Protein AF-A0A7S0QD39-F1 (afdb_monomer_lite)

Sequence (125 aa):
EFNPESIAKLRQWSTENGALMDKVEFKYYADEDLTSLLLTKDVEPGEMIISMPAALQFPSRVSAASPVPSLIENSSIGRVSALCLYLIAERALGKKSFWAPWIETLPSTFYHALSYSDEEMEHFQ

Secondary structure (DSSP, 8-state):
---HHHHHHHHHHHHHTT-B-TTEEEEEEGGGTEEEEEESS---TT----B--GGGSPPSS--TTSS-HHHHS-TTS-HHHHHHHHHHHHHHHGGGSTTHHHHTTS-S---SGGGS-HHHHHTT-

InterPro domains:
  IPR046341 SET domain superfamily [SSF82199] (5-125)
  IPR050600 SETD3/SETD6 methyltransferase [PTHR13271] (7-122)

Radius of gyration: 18.02 Å; chains: 1; bounding box: 49×36×44 Å

Foldseek 3Di:
DDDPVLQVLLVVLQVVVPKDAPQWDWDADPVVRDIDIDGPDDDDPPDDRIDGDPVLDLDLQDDCPQPPNVVRVPPVDDSVRVSVVSLVSLVVCAPVRSCNSVNVRDDPDDPDPVRDDPVRVVVVD

Structure (mmCIF, N/CA/C/O backbone):
data_AF-A0A7S0QD39-F1
#
_entry.id   AF-A0A7S0QD39-F1
#
loop_
_atom_site.group_PDB
_atom_site.id
_atom_site.type_symbol
_atom_site.label_atom_id
_atom_site.label_alt_id
_atom_site.label_comp_id
_atom_site.label_asym_id
_atom_site.label_entity_id
_atom_site.label_seq_id
_atom_site.pdbx_PDB_ins_code
_atom_site.Cartn_x
_atom_site.Cartn_y
_atom_site.Cartn_z
_atom_site.occupancy
_atom_site.B_iso_or_equiv
_atom_site.auth_seq_id
_atom_site.auth_comp_id
_atom_site.auth_asym_id
_atom_site.auth_atom_id
_atom_site.pdbx_PDB_model_num
ATOM 1 N N . GLU A 1 1 ? 4.143 12.424 -2.797 1.00 56.66 1 GLU A N 1
ATOM 2 C CA . GLU A 1 1 ? 3.295 13.390 -2.067 1.00 56.66 1 GLU A CA 1
ATOM 3 C C . GLU A 1 1 ? 2.104 12.673 -1.456 1.00 56.66 1 GLU A C 1
ATOM 5 O O . GLU A 1 1 ? 1.457 11.882 -2.139 1.00 56.66 1 GLU A O 1
ATOM 10 N N . PHE A 1 2 ? 1.847 12.909 -0.171 1.00 63.62 2 PHE A N 1
ATOM 11 C CA . PHE A 1 2 ? 0.690 12.360 0.530 1.00 63.62 2 PHE A CA 1
ATOM 12 C C . PHE A 1 2 ? -0.616 12.854 -0.100 1.00 63.62 2 PHE A C 1
ATOM 14 O O . PHE A 1 2 ? -0.862 14.057 -0.177 1.00 63.62 2 PHE A O 1
ATOM 21 N N . ASN A 1 3 ? -1.466 11.917 -0.522 1.00 76.69 3 ASN A N 1
ATOM 22 C CA . ASN A 1 3 ? -2.801 12.218 -1.021 1.00 76.69 3 ASN A CA 1
ATOM 23 C C . ASN A 1 3 ? -3.857 11.674 -0.038 1.00 76.69 3 ASN A C 1
ATOM 25 O O . ASN A 1 3 ? -4.092 10.460 -0.016 1.00 76.69 3 ASN A O 1
ATOM 29 N N . PRO A 1 4 ? -4.529 12.545 0.744 1.00 78.38 4 PRO A N 1
ATOM 30 C CA . PRO A 1 4 ? -5.602 12.143 1.656 1.00 78.38 4 PRO A CA 1
ATOM 31 C C . PRO A 1 4 ? -6.713 11.340 0.963 1.00 78.38 4 PRO A C 1
ATOM 33 O O . PRO A 1 4 ? -7.296 10.433 1.556 1.00 78.38 4 PRO A O 1
ATOM 36 N N . GLU A 1 5 ? -6.987 11.639 -0.309 1.00 85.88 5 GLU A N 1
ATOM 37 C CA . GLU A 1 5 ? -7.995 10.944 -1.107 1.00 85.88 5 GLU A CA 1
ATOM 38 C C . GLU A 1 5 ? -7.584 9.492 -1.396 1.00 85.88 5 GLU A C 1
ATOM 40 O O . GLU A 1 5 ? -8.415 8.587 -1.318 1.00 85.88 5 GLU A O 1
ATOM 45 N N . SER A 1 6 ? -6.300 9.245 -1.679 1.00 87.25 6 SER A N 1
ATOM 46 C CA . SER A 1 6 ? -5.775 7.891 -1.907 1.00 87.25 6 SER A CA 1
ATOM 47 C C . SER A 1 6 ? -5.866 7.034 -0.645 1.00 87.25 6 SER A C 1
ATOM 49 O O . SER A 1 6 ? -6.211 5.858 -0.715 1.00 87.25 6 SER A O 1
ATOM 51 N N . ILE A 1 7 ? -5.634 7.627 0.526 1.00 88.81 7 ILE A N 1
ATOM 52 C CA . ILE A 1 7 ? -5.754 6.936 1.816 1.00 88.81 7 ILE A CA 1
ATOM 53 C C . ILE A 1 7 ? -7.211 6.600 2.147 1.00 88.81 7 ILE A C 1
ATOM 55 O O . ILE A 1 7 ? -7.503 5.498 2.616 1.00 88.81 7 ILE A O 1
ATOM 59 N N . ALA A 1 8 ? -8.144 7.511 1.863 1.00 90.31 8 ALA A N 1
ATOM 60 C CA . ALA A 1 8 ? -9.571 7.234 2.006 1.00 90.31 8 ALA A CA 1
ATOM 61 C C . ALA A 1 8 ? -10.012 6.075 1.092 1.00 90.31 8 ALA A C 1
ATOM 63 O O . ALA A 1 8 ? -10.703 5.161 1.548 1.00 90.31 8 ALA A O 1
ATOM 64 N N . LYS A 1 9 ? -9.545 6.062 -0.165 1.00 92.69 9 LYS A N 1
ATOM 65 C CA . LYS A 1 9 ? -9.781 4.962 -1.115 1.00 92.69 9 LYS A CA 1
ATOM 66 C C . LYS A 1 9 ? -9.182 3.644 -0.637 1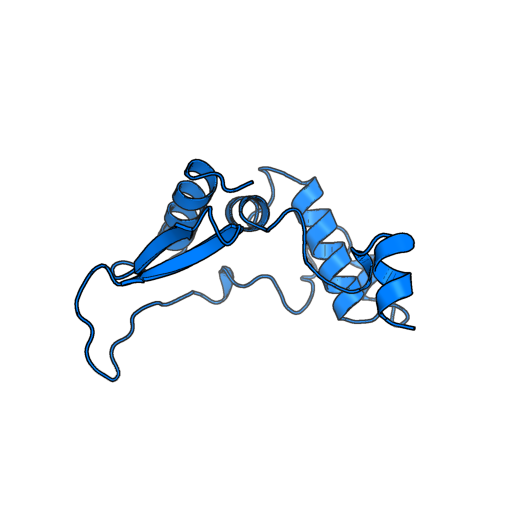.00 92.69 9 LYS A C 1
ATOM 68 O O . LYS A 1 9 ? -9.853 2.620 -0.723 1.00 92.69 9 LYS A O 1
ATOM 73 N N . LEU A 1 10 ? -7.957 3.659 -0.105 1.00 92.81 10 LEU A N 1
ATOM 74 C CA . LEU A 1 10 ? -7.312 2.475 0.467 1.00 92.81 10 LEU A CA 1
ATOM 75 C C . LEU A 1 10 ? -8.147 1.891 1.609 1.00 92.81 10 LEU A C 1
ATOM 77 O O . LEU A 1 10 ? -8.374 0.680 1.643 1.00 92.81 10 LEU A O 1
ATOM 81 N N . ARG A 1 11 ? -8.624 2.740 2.527 1.00 91.69 11 ARG A N 1
ATOM 82 C CA . ARG A 1 11 ? -9.471 2.315 3.648 1.00 91.69 11 ARG A CA 1
ATOM 83 C C . ARG A 1 11 ? -10.763 1.681 3.146 1.00 91.69 11 ARG A C 1
ATOM 85 O O . ARG A 1 11 ? -11.080 0.567 3.549 1.00 91.69 11 ARG A O 1
ATOM 92 N N . GLN A 1 12 ? -11.461 2.360 2.238 1.00 93.56 12 GLN A N 1
ATOM 93 C CA . GLN A 1 12 ? -12.698 1.857 1.646 1.00 93.56 12 GLN A CA 1
ATOM 94 C C . GLN A 1 12 ? -12.484 0.499 0.964 1.00 93.56 12 GLN A C 1
ATOM 96 O O . GLN A 1 12 ? -13.150 -0.469 1.321 1.00 93.56 12 GLN A O 1
ATOM 101 N N . TRP A 1 13 ? -11.514 0.406 0.051 1.00 95.50 13 TRP A N 1
ATOM 102 C CA . TRP A 1 13 ? -11.186 -0.830 -0.663 1.00 95.50 13 TRP A CA 1
ATOM 103 C C . TRP A 1 13 ? -10.836 -1.970 0.294 1.00 95.50 13 TRP A C 1
ATOM 105 O O . TRP A 1 13 ? -11.305 -3.094 0.121 1.00 95.50 13 TRP A O 1
ATOM 115 N N . SER A 1 14 ? -10.049 -1.692 1.335 1.00 94.50 14 SER A N 1
ATOM 116 C CA . SER A 1 14 ? -9.663 -2.714 2.308 1.00 94.50 14 SER A CA 1
ATOM 117 C C . SER A 1 14 ? -10.881 -3.243 3.069 1.00 94.50 14 SER A C 1
ATOM 119 O O . SER A 1 14 ? -11.051 -4.457 3.191 1.00 94.50 14 SER A O 1
ATOM 121 N N . THR A 1 15 ? -11.754 -2.353 3.550 1.00 94.00 15 THR A N 1
ATOM 122 C CA . THR A 1 15 ? -12.970 -2.726 4.287 1.00 94.00 15 THR A CA 1
ATOM 123 C C . THR A 1 15 ? 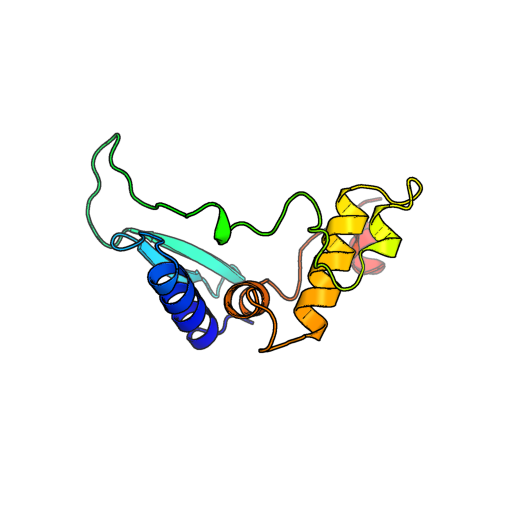-13.967 -3.482 3.406 1.00 94.00 15 THR A C 1
ATOM 125 O O . THR A 1 15 ? -14.504 -4.499 3.841 1.00 94.00 15 THR A O 1
ATOM 128 N N . GLU A 1 16 ? -14.164 -3.064 2.152 1.00 95.56 16 GLU A N 1
ATOM 129 C CA . GLU A 1 16 ? -15.019 -3.766 1.175 1.00 95.56 16 GLU A CA 1
ATOM 130 C C . GLU A 1 16 ? -14.554 -5.205 0.910 1.00 95.56 16 GLU A C 1
ATOM 132 O O . GLU A 1 16 ? -15.364 -6.087 0.631 1.00 95.56 16 GLU A O 1
ATOM 137 N N . ASN A 1 17 ? -13.254 -5.463 1.053 1.00 95.19 17 ASN A N 1
ATOM 138 C CA . ASN A 1 17 ? -12.649 -6.781 0.883 1.00 95.19 17 ASN A CA 1
ATOM 139 C C . ASN A 1 17 ? -12.462 -7.548 2.207 1.00 95.19 17 ASN A C 1
ATOM 141 O O . ASN A 1 17 ? -11.784 -8.577 2.226 1.00 95.19 17 ASN A O 1
ATOM 145 N N . GLY A 1 18 ? -13.067 -7.084 3.307 1.00 95.19 18 GLY A N 1
ATOM 146 C CA . GLY A 1 18 ? -13.133 -7.805 4.583 1.00 95.19 18 GLY A CA 1
ATOM 147 C C . GLY A 1 18 ? -12.025 -7.480 5.588 1.00 95.19 18 GLY A C 1
ATOM 148 O O . GLY A 1 18 ? -11.853 -8.227 6.552 1.00 95.19 18 GLY A O 1
ATOM 149 N N . ALA A 1 19 ? -11.260 -6.405 5.385 1.00 95.31 19 ALA A N 1
ATOM 150 C CA . ALA A 1 19 ? -10.330 -5.920 6.401 1.00 95.31 19 ALA A CA 1
ATOM 151 C C . ALA A 1 19 ? -11.062 -5.254 7.575 1.00 95.31 19 ALA A C 1
ATOM 153 O O . ALA A 1 19 ? -12.034 -4.522 7.384 1.00 95.31 19 ALA A O 1
ATOM 154 N N . LEU A 1 20 ? -10.537 -5.451 8.785 1.00 93.38 20 LEU A N 1
ATOM 155 C CA . LEU A 1 20 ? -10.992 -4.779 10.003 1.00 93.38 20 LEU A CA 1
ATOM 156 C C . LEU A 1 20 ? -9.923 -3.783 10.446 1.00 93.38 20 LEU A C 1
ATOM 158 O O . LEU A 1 20 ? -8.774 -4.172 10.649 1.00 93.38 20 LEU A O 1
ATOM 162 N N . MET A 1 21 ? -10.290 -2.507 10.581 1.00 91.12 21 MET A N 1
ATOM 163 C CA . MET A 1 21 ? -9.363 -1.427 10.960 1.00 91.12 21 MET A CA 1
ATOM 164 C C . MET A 1 21 ? -10.078 -0.254 11.658 1.00 91.12 21 MET A C 1
ATOM 166 O O . MET A 1 21 ? -9.736 0.915 11.488 1.00 91.12 21 MET A O 1
ATOM 170 N N . ASP A 1 22 ? -11.107 -0.553 12.450 1.00 88.31 22 ASP A N 1
ATOM 171 C CA . ASP A 1 22 ? -12.023 0.451 13.022 1.00 88.31 22 ASP A CA 1
ATOM 172 C C . ASP A 1 22 ? -11.406 1.269 14.163 1.00 88.31 22 ASP A C 1
ATOM 174 O O . ASP A 1 22 ? -11.935 2.312 14.553 1.00 88.31 22 ASP A O 1
ATOM 178 N N . LYS A 1 23 ? -10.294 0.780 14.716 1.00 91.50 23 LYS A N 1
ATOM 179 C CA . LYS A 1 23 ? -9.564 1.410 15.819 1.00 91.50 23 LYS A CA 1
ATOM 180 C C . LYS A 1 23 ? -8.369 2.232 15.367 1.00 91.50 23 LYS A C 1
ATOM 182 O O . LYS A 1 23 ? -7.663 2.761 16.219 1.00 91.50 23 LYS A O 1
ATOM 187 N N . VAL A 1 24 ? -8.126 2.315 14.060 1.00 92.56 24 VAL A N 1
ATOM 188 C CA . VAL A 1 24 ? -6.983 3.044 13.520 1.00 92.56 24 VAL A CA 1
ATOM 189 C C . VAL A 1 24 ? -7.391 4.103 12.510 1.00 92.56 24 VAL A C 1
ATOM 191 O O . VAL A 1 24 ? -8.424 4.013 11.834 1.00 92.56 24 VAL A O 1
ATOM 194 N N . GLU A 1 25 ? -6.551 5.118 12.404 1.00 90.94 25 GLU A N 1
ATOM 195 C CA . GLU A 1 25 ? -6.582 6.115 11.349 1.00 90.94 25 GLU A CA 1
ATOM 196 C C . GLU A 1 25 ? -5.182 6.342 10.790 1.00 90.94 25 GLU A C 1
ATOM 198 O O . GLU A 1 25 ? -4.179 6.146 11.472 1.00 90.94 25 GLU A O 1
ATOM 203 N N . PHE A 1 26 ? -5.122 6.758 9.531 1.00 89.44 26 PHE A N 1
ATOM 204 C CA . PHE A 1 26 ? -3.877 7.170 8.905 1.00 89.44 26 PHE A CA 1
ATOM 205 C C . PHE A 1 26 ? -3.647 8.652 9.183 1.00 89.44 26 PHE A C 1
ATOM 207 O O . PHE A 1 26 ? -4.536 9.472 8.946 1.00 89.44 26 PHE A O 1
ATOM 214 N N . LYS A 1 27 ? -2.440 8.999 9.620 1.00 88.19 27 LYS A N 1
ATOM 215 C CA . LYS A 1 27 ? -2.006 10.383 9.798 1.00 88.19 27 LYS A CA 1
ATOM 216 C C . LYS A 1 27 ? -0.702 10.617 9.066 1.00 88.19 27 LYS A C 1
ATOM 218 O O . LYS A 1 27 ? 0.219 9.809 9.152 1.00 88.19 27 LYS A O 1
ATOM 223 N N . TYR A 1 28 ? -0.638 11.750 8.385 1.00 86.56 28 TYR A N 1
ATOM 224 C CA . TYR A 1 28 ? 0.568 12.220 7.729 1.00 86.56 28 TYR A CA 1
ATOM 225 C C . TYR A 1 28 ? 1.296 13.235 8.602 1.00 86.56 28 TYR A C 1
ATOM 227 O O . TYR A 1 28 ? 0.683 14.165 9.134 1.00 86.56 28 TYR A O 1
ATOM 235 N N . TYR A 1 29 ? 2.600 13.041 8.734 1.00 85.88 29 TYR A N 1
ATOM 236 C CA . TYR A 1 29 ? 3.523 13.911 9.440 1.00 85.88 29 TYR A CA 1
ATOM 237 C C . TYR A 1 29 ? 4.372 14.628 8.396 1.00 85.88 29 TYR A C 1
ATOM 239 O O . TYR A 1 29 ? 5.313 14.055 7.858 1.00 85.88 29 TYR A O 1
ATOM 247 N N . ALA A 1 30 ? 4.003 15.873 8.084 1.00 82.31 30 ALA A N 1
ATOM 248 C CA . ALA A 1 30 ? 4.647 16.648 7.024 1.00 82.31 30 ALA A CA 1
ATOM 249 C C . ALA A 1 30 ? 6.133 16.920 7.302 1.00 82.31 30 ALA A C 1
ATOM 251 O O . ALA A 1 30 ? 6.929 16.896 6.371 1.00 82.31 30 ALA A O 1
ATOM 252 N N . ASP A 1 31 ? 6.495 17.120 8.572 1.00 83.56 31 ASP A N 1
ATOM 253 C CA . ASP A 1 31 ? 7.876 17.385 8.991 1.00 83.56 31 ASP A CA 1
ATOM 254 C C . ASP A 1 31 ? 8.811 16.185 8.749 1.00 83.56 31 ASP A C 1
ATOM 256 O O . ASP A 1 31 ? 10.020 16.358 8.623 1.00 83.56 31 ASP A O 1
ATOM 260 N N . GLU A 1 32 ? 8.249 14.975 8.664 1.00 79.88 32 GLU A N 1
ATOM 261 C CA . GLU A 1 32 ? 8.984 13.714 8.503 1.00 79.88 32 GLU A CA 1
ATOM 262 C C . GLU A 1 32 ? 8.694 13.020 7.156 1.00 79.88 32 GLU A C 1
ATOM 264 O O . GLU A 1 32 ? 9.213 11.934 6.914 1.00 79.88 32 GLU A O 1
ATOM 269 N N . ASP A 1 33 ? 7.848 13.615 6.301 1.00 78.56 33 ASP A N 1
ATOM 270 C CA . ASP A 1 33 ? 7.296 13.009 5.071 1.00 78.56 33 ASP A CA 1
ATOM 271 C C . ASP A 1 33 ? 6.840 11.549 5.276 1.00 78.56 33 ASP A C 1
ATOM 273 O O . ASP A 1 33 ? 7.128 10.641 4.493 1.00 78.56 33 ASP A O 1
ATOM 277 N N . LEU A 1 34 ? 6.137 11.301 6.386 1.00 80.62 34 LEU A N 1
ATOM 278 C CA . LEU A 1 34 ? 5.818 9.948 6.834 1.00 80.62 34 LEU A CA 1
ATOM 279 C C . LEU A 1 34 ? 4.328 9.776 7.126 1.00 80.62 34 LEU A C 1
ATOM 281 O O . LEU A 1 34 ? 3.678 10.614 7.750 1.00 80.62 34 LEU A O 1
ATOM 285 N N . THR A 1 35 ? 3.772 8.649 6.677 1.00 84.31 35 THR A N 1
ATOM 286 C CA . THR A 1 35 ? 2.394 8.245 6.987 1.00 84.31 35 THR A CA 1
ATOM 287 C C . THR A 1 35 ? 2.409 7.144 8.041 1.00 84.31 35 THR A C 1
ATOM 289 O O . THR A 1 35 ? 2.989 6.084 7.822 1.00 84.31 35 THR A O 1
ATOM 292 N N . SER A 1 36 ? 1.732 7.383 9.161 1.00 87.31 36 SER A N 1
ATOM 293 C CA . SER A 1 36 ? 1.633 6.461 10.298 1.00 87.31 36 SER A CA 1
ATOM 294 C C . SER A 1 36 ? 0.190 6.066 10.588 1.00 87.31 36 SER A C 1
ATOM 296 O O . SER A 1 36 ? -0.754 6.747 10.186 1.00 87.31 36 SER A O 1
ATOM 298 N N . LEU A 1 37 ? 0.030 4.974 11.335 1.00 90.50 37 LEU A N 1
ATOM 299 C CA . LEU A 1 37 ? -1.246 4.548 11.903 1.00 90.50 37 LEU A CA 1
ATOM 300 C C . LEU A 1 37 ? -1.359 5.028 13.350 1.00 90.50 37 LEU A C 1
ATOM 302 O O . LEU A 1 37 ? -0.474 4.762 14.162 1.00 90.50 37 LEU A O 1
ATOM 306 N N . LEU A 1 38 ? -2.453 5.711 13.674 1.00 92.75 38 LEU A N 1
ATOM 307 C CA . LEU A 1 38 ? -2.788 6.130 15.032 1.00 92.75 38 LEU A CA 1
ATOM 308 C C . LEU A 1 38 ? -3.990 5.356 15.534 1.00 92.75 38 LEU A C 1
ATOM 310 O O . LEU A 1 38 ? -4.903 5.053 14.771 1.00 92.75 38 LEU A O 1
ATOM 314 N N . LEU A 1 39 ? -4.001 5.089 16.835 1.00 93.12 39 LEU A N 1
ATOM 315 C CA . LEU A 1 39 ? -5.169 4.560 17.517 1.00 93.12 39 LEU A CA 1
ATOM 316 C C . LEU A 1 39 ? -6.199 5.668 17.731 1.00 93.12 39 LEU A C 1
ATOM 318 O O . LEU A 1 39 ? -5.866 6.755 18.196 1.00 93.12 39 LEU A O 1
ATOM 322 N N . THR A 1 40 ? -7.458 5.371 17.430 1.00 92.75 40 THR A N 1
ATOM 323 C CA . THR A 1 40 ? -8.595 6.277 17.662 1.00 92.75 40 THR A CA 1
ATOM 324 C C . THR A 1 40 ? -9.355 5.951 18.946 1.00 92.75 40 THR A C 1
ATOM 326 O O . THR A 1 40 ? -10.261 6.686 19.338 1.00 92.75 40 THR A O 1
ATOM 329 N N . LYS A 1 41 ? -9.026 4.822 19.583 1.00 91.19 41 LYS A N 1
ATOM 330 C CA . LYS A 1 41 ? -9.670 4.287 20.785 1.00 91.19 41 LYS A CA 1
ATOM 331 C C . LYS A 1 41 ? -8.633 3.567 21.636 1.00 91.19 41 LYS A C 1
ATOM 333 O O . LYS A 1 41 ? -7.651 3.055 21.098 1.00 91.19 41 LYS A O 1
ATOM 338 N N . ASP A 1 42 ? -8.916 3.457 22.927 1.00 92.88 42 ASP A N 1
ATOM 339 C CA . ASP A 1 42 ? -8.122 2.634 23.831 1.00 92.88 42 ASP A CA 1
ATOM 340 C C . ASP A 1 42 ? -8.187 1.154 23.411 1.00 92.88 42 ASP A C 1
ATOM 342 O O . ASP A 1 42 ? -9.200 0.662 22.886 1.00 92.88 42 ASP A O 1
ATOM 346 N N . VAL A 1 43 ? -7.066 0.460 23.599 1.00 93.38 43 VAL A N 1
ATOM 347 C CA . VAL A 1 43 ? -6.885 -0.954 23.264 1.00 93.38 43 VAL A CA 1
ATOM 348 C C . VAL A 1 43 ? -6.254 -1.678 24.439 1.00 93.38 43 VAL A C 1
ATOM 350 O O . VAL A 1 43 ? -5.346 -1.155 25.085 1.00 93.38 43 VAL A O 1
ATOM 353 N N . GLU A 1 44 ? -6.720 -2.894 24.691 1.00 94.62 44 GLU A N 1
ATOM 354 C CA . GLU A 1 44 ? -6.193 -3.741 25.759 1.00 94.62 44 GLU A CA 1
ATOM 355 C C . GLU A 1 44 ? -5.129 -4.715 25.223 1.00 94.62 44 GLU A C 1
ATOM 357 O O . GLU A 1 44 ? -5.159 -5.098 24.045 1.00 94.62 44 GLU A O 1
ATOM 362 N N . PRO A 1 45 ? -4.190 -5.180 26.065 1.00 93.81 45 PRO A N 1
ATOM 363 C CA . PRO A 1 45 ? -3.233 -6.206 25.670 1.00 93.81 45 PRO A CA 1
ATOM 364 C C . PRO A 1 45 ? -3.925 -7.472 25.138 1.00 93.81 45 PRO A C 1
ATOM 366 O O . PRO A 1 45 ? -4.786 -8.054 25.794 1.00 93.81 45 PRO A O 1
ATOM 369 N N . GLY A 1 46 ? -3.515 -7.925 23.950 1.00 93.19 46 GLY A N 1
ATOM 370 C CA . GLY A 1 46 ? -4.082 -9.106 23.287 1.00 93.19 46 GLY A CA 1
ATOM 371 C C . GLY A 1 46 ? -5.311 -8.826 22.416 1.00 93.19 46 GLY A C 1
ATOM 372 O O . GLY A 1 46 ? -5.810 -9.743 21.764 1.00 93.19 46 GLY A O 1
ATOM 373 N N . GLU A 1 47 ? -5.784 -7.580 22.356 1.00 94.00 47 GLU A N 1
ATOM 374 C CA . GLU A 1 47 ? -6.870 -7.195 21.463 1.00 94.00 47 GLU A CA 1
ATOM 375 C C . GLU A 1 47 ? -6.419 -7.107 19.992 1.00 94.00 47 GLU A C 1
ATOM 377 O O . GLU A 1 47 ? -5.334 -6.623 19.666 1.00 94.00 47 GLU A O 1
ATOM 382 N N . MET A 1 48 ? -7.283 -7.550 19.075 1.00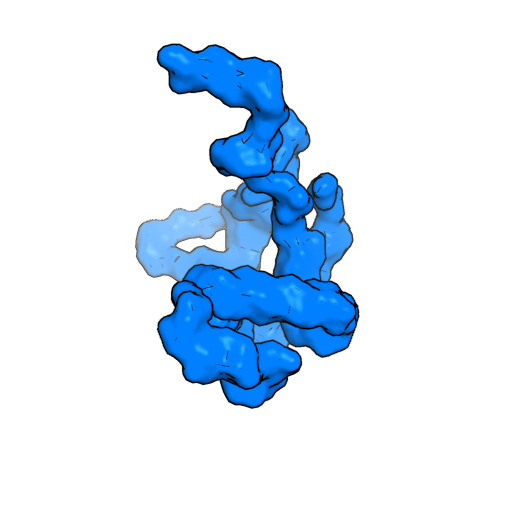 92.25 48 MET A N 1
ATOM 383 C CA . MET A 1 48 ? -7.069 -7.409 17.635 1.00 92.25 48 MET A CA 1
ATOM 384 C C . MET A 1 48 ? -7.375 -5.974 17.182 1.00 92.25 48 MET A C 1
ATOM 386 O O . MET A 1 48 ? -8.526 -5.545 17.178 1.00 92.25 48 MET A O 1
ATOM 390 N N . ILE A 1 49 ? -6.339 -5.250 16.755 1.00 93.88 49 ILE A N 1
ATOM 391 C CA . ILE A 1 49 ? -6.445 -3.855 16.292 1.00 93.88 49 ILE A CA 1
ATOM 392 C C . ILE A 1 49 ? -6.704 -3.785 14.779 1.00 93.88 49 ILE A C 1
ATOM 394 O O . ILE A 1 49 ? -7.481 -2.951 14.313 1.00 93.88 49 ILE A O 1
ATOM 398 N N . ILE A 1 50 ? -6.047 -4.666 14.016 1.00 93.69 50 ILE A N 1
ATOM 399 C CA . ILE A 1 50 ? -6.146 -4.754 12.556 1.00 93.69 50 ILE A CA 1
ATOM 400 C C . ILE A 1 50 ? -6.254 -6.226 12.154 1.00 93.69 50 ILE A C 1
ATOM 402 O O . ILE A 1 50 ? -5.519 -7.070 12.669 1.00 93.69 50 ILE A O 1
ATOM 406 N N . SER A 1 51 ? -7.131 -6.523 11.198 1.00 94.44 51 SER A N 1
ATOM 407 C CA . SER A 1 51 ? -7.200 -7.814 10.512 1.00 94.44 51 SER A CA 1
ATOM 408 C C . SER A 1 51 ? -7.206 -7.603 9.008 1.00 94.44 51 SER A C 1
ATOM 410 O O . SER A 1 51 ? -7.964 -6.777 8.501 1.00 94.44 51 SER A O 1
ATOM 412 N N . MET A 1 52 ? -6.376 -8.363 8.295 1.00 93.50 52 MET A N 1
ATOM 413 C CA . MET A 1 52 ? -6.230 -8.276 6.845 1.00 93.50 52 MET A CA 1
ATOM 414 C C . MET A 1 52 ? -6.424 -9.656 6.205 1.00 93.50 52 MET A C 1
ATOM 416 O O . MET A 1 52 ? -5.600 -10.549 6.423 1.00 93.50 52 MET A O 1
ATOM 420 N N . PRO A 1 53 ? -7.470 -9.842 5.383 1.00 93.50 53 PRO A N 1
ATOM 421 C CA . PRO A 1 53 ? -7.631 -11.030 4.557 1.00 93.50 53 PRO A CA 1
ATOM 422 C C . PRO A 1 53 ? -6.423 -11.284 3.651 1.00 93.50 53 PRO A C 1
ATOM 424 O O . PRO A 1 53 ? -5.855 -10.359 3.071 1.00 93.50 53 PRO A O 1
ATOM 427 N N . ALA A 1 54 ? -6.068 -12.557 3.462 1.00 89.19 54 ALA A N 1
ATOM 428 C CA . ALA A 1 54 ? -4.939 -12.950 2.614 1.00 89.19 54 ALA A CA 1
ATOM 429 C C . ALA A 1 54 ? -5.073 -12.462 1.158 1.00 89.19 54 ALA A C 1
ATOM 431 O O . ALA A 1 54 ? -4.068 -12.195 0.511 1.00 89.19 54 ALA A O 1
ATOM 432 N N . ALA A 1 55 ? -6.304 -12.293 0.662 1.00 88.12 55 ALA A N 1
ATOM 433 C CA . ALA A 1 55 ? -6.581 -11.776 -0.680 1.00 88.12 55 ALA A CA 1
ATOM 434 C C . ALA A 1 55 ? -6.093 -10.330 -0.901 1.00 88.12 55 ALA A C 1
ATOM 436 O O . ALA A 1 55 ? -5.837 -9.942 -2.037 1.00 88.12 55 ALA A O 1
ATOM 437 N N . LEU A 1 56 ? -5.940 -9.544 0.172 1.00 91.31 56 LEU A N 1
ATOM 438 C CA . LEU A 1 56 ? -5.439 -8.168 0.111 1.00 91.31 56 LEU A CA 1
ATOM 439 C C . LEU A 1 56 ? -3.914 -8.079 0.179 1.00 91.31 56 LEU A C 1
ATOM 441 O O . LEU A 1 56 ? -3.350 -7.009 -0.045 1.00 91.31 56 LEU A O 1
ATOM 445 N N . GLN A 1 57 ? -3.228 -9.186 0.466 1.00 88.62 57 GLN A N 1
ATOM 446 C CA . GLN A 1 57 ? -1.773 -9.213 0.437 1.00 88.62 57 GLN A CA 1
ATOM 447 C C . GLN A 1 57 ? -1.295 -9.167 -1.010 1.00 88.62 57 GLN A C 1
ATOM 449 O O . GLN A 1 57 ? -1.788 -9.905 -1.868 1.00 88.62 57 GLN A O 1
ATOM 454 N N . PHE A 1 58 ? -0.303 -8.319 -1.280 1.00 86.31 58 PHE A N 1
ATOM 455 C CA . PHE A 1 58 ? 0.342 -8.348 -2.582 1.00 86.31 58 PHE A CA 1
ATOM 456 C C . PHE A 1 58 ? 1.023 -9.719 -2.756 1.00 86.31 58 PHE A C 1
ATOM 458 O O . PHE A 1 58 ? 1.779 -10.132 -1.868 1.00 86.31 58 PHE A O 1
ATOM 465 N N . PRO A 1 59 ? 0.740 -10.462 -3.840 1.00 77.06 59 PRO A N 1
ATOM 466 C CA . PRO A 1 59 ? 1.179 -11.845 -3.966 1.00 77.06 59 PRO A CA 1
ATOM 467 C C . PRO A 1 59 ? 2.700 -11.977 -3.844 1.00 77.06 59 PRO A C 1
ATOM 469 O O . PRO A 1 59 ? 3.444 -11.446 -4.660 1.00 77.06 59 PRO A O 1
ATOM 472 N N . SER A 1 60 ? 3.171 -12.733 -2.847 1.00 67.31 60 SER A N 1
ATOM 473 C CA . SER A 1 60 ? 4.599 -13.058 -2.662 1.00 67.31 60 SER A CA 1
ATOM 474 C C . SER A 1 60 ? 5.105 -14.124 -3.641 1.00 67.31 60 SER A C 1
ATOM 476 O O . SER A 1 60 ? 6.306 -14.373 -3.763 1.00 67.31 60 SER A O 1
ATOM 478 N N . ARG A 1 61 ? 4.172 -14.755 -4.356 1.00 60.66 61 ARG A N 1
ATOM 479 C CA . ARG A 1 61 ? 4.402 -15.560 -5.549 1.00 60.66 61 ARG A CA 1
ATOM 480 C C . ARG A 1 61 ? 3.567 -14.947 -6.643 1.00 60.66 61 ARG A C 1
ATOM 482 O O . ARG A 1 61 ? 2.383 -14.689 -6.434 1.00 60.66 61 ARG A O 1
ATOM 489 N N . VAL A 1 62 ? 4.173 -14.718 -7.794 1.00 59.34 62 VAL A N 1
ATOM 490 C CA . VAL A 1 62 ? 3.419 -14.134 -8.886 1.00 59.34 62 VAL A CA 1
ATOM 491 C C . VAL A 1 62 ? 2.374 -15.147 -9.356 1.00 59.34 62 VAL A C 1
ATOM 493 O O . VAL A 1 62 ? 2.680 -16.315 -9.588 1.00 59.34 62 VAL A O 1
ATOM 496 N N . SER A 1 63 ? 1.116 -14.712 -9.386 1.00 55.16 63 SER A N 1
ATOM 497 C CA . SER A 1 63 ? -0.010 -15.552 -9.786 1.00 55.16 63 SER A CA 1
ATOM 498 C C . SER A 1 63 ? 0.104 -15.898 -11.277 1.00 55.16 63 SER A C 1
ATOM 500 O O . SER A 1 63 ? 0.602 -15.096 -12.065 1.00 55.16 63 SER A O 1
ATOM 502 N N . ALA A 1 64 ? -0.402 -17.067 -11.682 1.00 56.53 64 ALA A N 1
ATOM 503 C CA . ALA A 1 64 ? -0.470 -17.459 -13.094 1.00 56.53 64 ALA A CA 1
ATOM 504 C C . ALA A 1 64 ? -1.305 -16.484 -13.956 1.00 56.53 64 ALA A C 1
ATOM 506 O O . ALA A 1 64 ? -1.181 -16.484 -15.175 1.00 56.53 64 ALA A O 1
ATOM 507 N N . ALA A 1 65 ? -2.135 -15.643 -13.327 1.00 55.88 65 ALA A N 1
ATOM 508 C CA . ALA A 1 65 ? -2.914 -14.592 -13.977 1.00 55.88 65 ALA A CA 1
ATOM 509 C C . ALA A 1 65 ? -2.147 -13.264 -14.143 1.00 55.88 65 ALA A C 1
ATOM 511 O O . ALA A 1 65 ? -2.714 -12.290 -14.632 1.00 55.88 65 ALA A O 1
ATOM 512 N N . SER A 1 66 ? -0.881 -13.200 -13.720 1.00 60.47 66 SER A N 1
ATOM 513 C CA . SER A 1 66 ? -0.037 -12.023 -13.911 1.00 60.47 66 SER A CA 1
ATOM 514 C C . SER A 1 66 ? 0.160 -11.716 -15.399 1.00 60.47 66 SER A C 1
ATOM 516 O O . SER A 1 66 ? 0.294 -12.652 -16.183 1.00 60.47 66 SER A O 1
ATOM 518 N N . PRO A 1 67 ? 0.238 -10.435 -15.805 1.00 59.81 67 PRO A N 1
ATOM 519 C CA . PRO A 1 67 ? 0.548 -10.026 -17.180 1.00 59.81 67 PRO A CA 1
ATOM 520 C C . PRO A 1 67 ? 2.013 -10.263 -17.587 1.00 59.81 67 PRO A C 1
ATOM 522 O O . PRO A 1 67 ? 2.358 -10.095 -18.755 1.00 59.81 67 PRO A O 1
ATOM 525 N N . VAL A 1 68 ? 2.877 -10.679 -16.653 1.00 61.91 68 VAL A N 1
ATOM 526 C CA . VAL A 1 68 ? 4.295 -11.000 -16.897 1.00 61.91 68 VAL A CA 1
ATOM 527 C C . VAL A 1 68 ? 4.652 -12.476 -16.639 1.00 61.91 68 VAL A C 1
ATOM 529 O O . VAL A 1 68 ? 5.804 -12.752 -16.311 1.00 61.91 68 VAL A O 1
ATOM 532 N N . PRO A 1 69 ? 3.735 -13.454 -16.794 1.00 58.47 69 PRO A N 1
ATOM 533 C CA . PRO A 1 69 ? 3.901 -14.798 -16.228 1.00 58.47 69 PRO A CA 1
ATOM 534 C C . PRO A 1 69 ? 5.133 -15.524 -16.806 1.00 58.47 69 PRO A C 1
ATOM 536 O O . PRO A 1 69 ? 5.836 -16.233 -16.091 1.00 58.47 69 PRO A O 1
ATOM 539 N N . SER A 1 70 ? 5.477 -15.242 -18.067 1.00 59.03 70 SER A N 1
ATOM 540 C CA . SER A 1 70 ? 6.658 -15.761 -18.766 1.00 59.03 70 SER A CA 1
ATOM 541 C C . SER A 1 70 ? 8.001 -15.211 -18.264 1.00 59.03 70 SER A C 1
ATOM 543 O O . SER A 1 70 ? 9.031 -15.850 -18.470 1.00 59.03 70 SER A O 1
ATOM 545 N N . LEU A 1 71 ? 8.027 -14.055 -17.589 1.00 57.25 71 LEU A N 1
ATOM 546 C CA . LEU A 1 71 ? 9.246 -13.507 -16.976 1.00 57.25 71 LEU A CA 1
ATOM 547 C C . LEU A 1 71 ? 9.575 -14.180 -15.635 1.00 57.25 71 LEU A C 1
ATOM 549 O O . LEU A 1 71 ? 10.711 -14.100 -15.179 1.00 57.25 71 LEU A O 1
ATOM 553 N N . ILE A 1 72 ? 8.603 -14.853 -15.013 1.00 53.94 72 ILE A N 1
ATOM 554 C CA . ILE A 1 72 ? 8.724 -15.439 -13.667 1.00 53.94 72 ILE A CA 1
ATOM 555 C C . ILE A 1 72 ? 9.117 -16.911 -13.705 1.00 53.94 72 ILE A C 1
ATOM 557 O O . ILE A 1 72 ? 9.823 -17.379 -12.815 1.00 53.94 72 ILE A O 1
ATOM 561 N N . GLU A 1 73 ? 8.707 -17.640 -14.742 1.00 55.28 73 GLU A N 1
ATOM 562 C CA . GLU A 1 73 ? 9.199 -19.002 -14.989 1.00 55.28 73 GLU A CA 1
ATOM 563 C C . GLU A 1 73 ? 10.666 -19.016 -15.444 1.00 55.28 73 GLU A C 1
ATOM 565 O O . GLU A 1 73 ? 11.314 -20.063 -15.467 1.00 55.28 73 GLU A O 1
ATOM 570 N N . ASN A 1 74 ? 11.222 -17.845 -15.761 1.00 57.16 74 ASN A N 1
ATOM 571 C CA . ASN A 1 74 ? 12.629 -17.703 -16.068 1.00 57.16 74 ASN A CA 1
ATOM 572 C C . ASN A 1 74 ? 13.462 -17.754 -14.776 1.00 57.16 74 ASN A C 1
ATOM 574 O O . ASN A 1 74 ? 13.582 -16.770 -14.046 1.00 57.16 74 ASN A O 1
ATOM 578 N N . SER A 1 75 ? 14.096 -18.903 -14.527 1.00 57.75 75 SER A N 1
ATOM 579 C CA . SER A 1 75 ? 14.961 -19.158 -13.365 1.00 57.75 75 SER A CA 1
ATOM 580 C C . SER A 1 75 ? 16.169 -18.218 -13.240 1.00 57.75 75 SER A C 1
ATOM 582 O O . SER A 1 75 ? 16.902 -18.307 -12.257 1.00 57.75 75 SER A O 1
ATOM 584 N N . SER A 1 76 ? 16.413 -17.348 -14.224 1.00 67.69 76 SER A N 1
ATOM 585 C CA . SER A 1 76 ? 17.480 -16.344 -14.179 1.00 67.69 76 SER A CA 1
ATOM 586 C C . SER A 1 76 ? 17.132 -15.101 -13.357 1.00 67.69 76 SER A C 1
ATOM 588 O O . SER A 1 76 ? 18.041 -14.408 -12.903 1.00 67.69 76 SER A O 1
ATOM 590 N N . ILE A 1 77 ? 15.846 -14.811 -13.134 1.00 71.56 77 ILE A N 1
ATOM 591 C CA . ILE A 1 77 ? 15.417 -13.606 -12.420 1.00 71.56 77 ILE A CA 1
ATOM 592 C C . ILE A 1 77 ? 15.131 -13.955 -10.956 1.00 71.56 77 ILE A C 1
ATOM 594 O O . ILE A 1 77 ? 14.342 -14.844 -10.637 1.00 71.56 77 ILE A O 1
ATOM 598 N N . GLY A 1 78 ? 15.787 -13.244 -10.037 1.00 76.06 78 GLY A N 1
ATOM 599 C CA . GLY A 1 78 ? 15.574 -13.416 -8.601 1.00 76.06 78 GLY A CA 1
ATOM 600 C C . GLY A 1 78 ? 14.139 -13.081 -8.175 1.00 76.06 78 GLY A C 1
ATOM 601 O O . GLY A 1 78 ? 13.465 -12.249 -8.781 1.00 76.06 78 GLY A O 1
ATOM 602 N N . ARG A 1 79 ? 13.671 -13.692 -7.077 1.00 76.00 79 ARG A N 1
ATOM 603 C CA . ARG A 1 79 ? 12.290 -13.527 -6.575 1.00 76.00 79 ARG A CA 1
ATOM 604 C C . ARG A 1 79 ? 11.888 -12.065 -6.357 1.00 76.00 79 ARG A C 1
ATOM 606 O O . ARG A 1 79 ? 10.774 -11.688 -6.697 1.00 76.00 79 ARG A O 1
ATOM 613 N N . VAL A 1 80 ? 12.790 -11.246 -5.810 1.00 81.75 80 VAL A N 1
ATOM 614 C CA . VAL A 1 80 ? 12.536 -9.814 -5.571 1.00 81.75 80 VAL A CA 1
ATOM 615 C C . VAL A 1 80 ? 12.318 -9.079 -6.893 1.00 81.75 80 VAL A C 1
ATOM 617 O O . VAL A 1 80 ? 11.331 -8.368 -7.038 1.00 81.75 80 VAL A O 1
ATOM 620 N N . SER A 1 81 ? 13.171 -9.317 -7.890 1.00 83.44 81 SER A N 1
ATOM 621 C CA . SER A 1 81 ? 13.044 -8.715 -9.220 1.00 83.44 81 SER A CA 1
ATOM 622 C C . SER A 1 81 ? 11.736 -9.112 -9.911 1.00 83.44 81 SER A C 1
ATOM 624 O O . SER A 1 81 ? 11.086 -8.263 -10.515 1.00 83.44 81 SER A O 1
ATOM 626 N N . ALA A 1 82 ? 11.302 -10.367 -9.769 1.00 78.25 82 ALA A N 1
ATOM 627 C CA . ALA A 1 82 ? 10.008 -10.823 -10.278 1.00 78.25 82 ALA A CA 1
ATOM 628 C C . ALA A 1 82 ? 8.823 -10.093 -9.613 1.00 78.25 82 ALA A C 1
ATOM 630 O O . ALA A 1 82 ? 7.888 -9.685 -10.301 1.00 78.25 82 ALA A O 1
ATOM 631 N N . LEU A 1 83 ? 8.878 -9.870 -8.294 1.00 82.62 83 LEU A N 1
ATOM 632 C CA . LEU A 1 83 ? 7.867 -9.086 -7.572 1.00 82.62 83 LEU A CA 1
ATOM 633 C C . LEU A 1 83 ? 7.862 -7.616 -8.001 1.00 82.62 83 LEU A C 1
ATOM 635 O O . LEU A 1 83 ? 6.790 -7.052 -8.209 1.00 82.62 83 LEU A O 1
ATOM 639 N N . CYS A 1 84 ? 9.036 -7.006 -8.189 1.00 86.56 84 CYS A N 1
ATOM 640 C CA . CYS A 1 84 ? 9.148 -5.640 -8.699 1.00 86.56 84 CYS A CA 1
ATOM 641 C C . CYS A 1 84 ? 8.538 -5.512 -10.101 1.00 86.56 84 CYS A C 1
ATOM 643 O O . CYS A 1 84 ? 7.767 -4.588 -10.345 1.00 86.56 84 CYS A O 1
ATOM 645 N N . LEU A 1 85 ? 8.829 -6.452 -11.007 1.00 84.81 85 LEU A N 1
ATOM 646 C CA . LEU A 1 85 ? 8.236 -6.479 -12.349 1.00 84.81 85 LEU A CA 1
ATOM 647 C C . LEU A 1 85 ? 6.715 -6.621 -12.294 1.00 84.81 85 LEU A C 1
ATOM 649 O O . LEU A 1 85 ? 6.008 -5.939 -13.033 1.00 84.81 85 LEU A O 1
ATOM 653 N N . TYR A 1 86 ? 6.206 -7.467 -11.400 1.00 85.12 86 TYR A N 1
ATOM 654 C CA . TYR A 1 86 ? 4.769 -7.622 -11.225 1.00 85.12 86 TYR A CA 1
ATOM 655 C C . TYR A 1 86 ? 4.112 -6.344 -10.690 1.00 85.12 86 TYR A C 1
ATOM 657 O O . TYR A 1 86 ? 3.102 -5.908 -11.235 1.00 85.12 86 TYR A O 1
ATOM 665 N N . LEU A 1 87 ? 4.721 -5.687 -9.699 1.00 88.88 87 LEU A N 1
ATOM 666 C CA . LEU A 1 87 ? 4.261 -4.393 -9.191 1.00 88.88 87 LEU A CA 1
ATOM 667 C C . LEU A 1 87 ? 4.243 -3.319 -10.288 1.00 88.88 87 LEU A C 1
ATOM 669 O O . LEU A 1 87 ? 3.277 -2.566 -10.392 1.00 88.88 87 LEU A O 1
ATOM 673 N N . ILE A 1 88 ? 5.280 -3.264 -11.131 1.00 90.50 88 ILE A N 1
ATOM 674 C CA . ILE A 1 88 ? 5.341 -2.348 -12.281 1.00 90.50 88 ILE A CA 1
ATOM 675 C C . ILE A 1 88 ? 4.200 -2.638 -13.261 1.00 90.50 88 ILE A C 1
ATOM 677 O O . ILE A 1 88 ? 3.540 -1.707 -13.724 1.00 90.50 88 ILE A O 1
ATOM 681 N N . ALA A 1 89 ? 3.941 -3.912 -13.559 1.00 88.06 89 ALA A N 1
ATOM 682 C CA . ALA A 1 89 ? 2.883 -4.299 -14.481 1.00 88.06 89 ALA A CA 1
ATOM 683 C C . ALA A 1 89 ? 1.484 -3.966 -13.934 1.00 88.06 89 ALA A C 1
ATOM 685 O O . ALA A 1 89 ? 0.675 -3.382 -14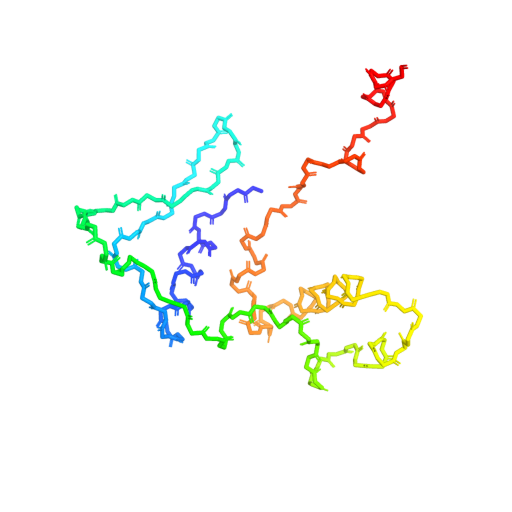.653 1.00 88.06 89 ALA A O 1
ATOM 686 N N . GLU A 1 90 ? 1.217 -4.245 -12.655 1.00 90.38 90 GLU A N 1
ATOM 687 C CA . GLU A 1 90 ? -0.031 -3.851 -11.986 1.00 90.38 90 GLU A CA 1
ATOM 688 C C . GLU A 1 90 ? -0.201 -2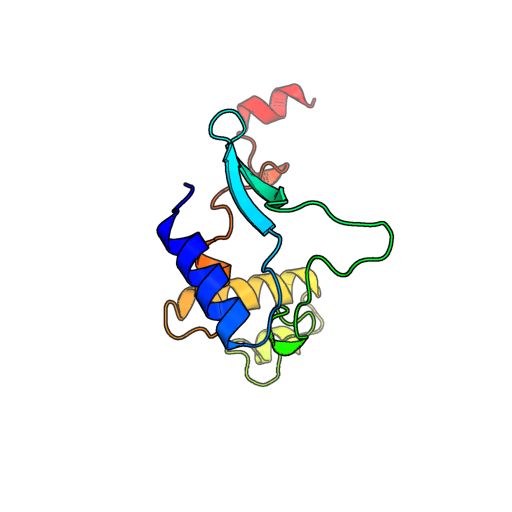.328 -11.956 1.00 90.38 90 GLU A C 1
ATOM 690 O O . GLU A 1 90 ? -1.278 -1.813 -12.259 1.00 90.38 90 GLU A O 1
ATOM 695 N N . ARG A 1 91 ? 0.876 -1.578 -11.699 1.00 92.06 91 ARG A N 1
ATOM 696 C CA . ARG A 1 91 ? 0.857 -0.111 -11.764 1.00 92.06 91 ARG A CA 1
ATOM 697 C C . ARG A 1 91 ? 0.506 0.396 -13.165 1.00 92.06 91 ARG A C 1
ATOM 699 O O . ARG A 1 91 ? -0.241 1.364 -13.286 1.00 92.06 91 ARG A O 1
ATOM 706 N N . ALA A 1 92 ? 0.995 -0.260 -14.219 1.00 91.75 92 ALA A N 1
ATOM 707 C CA . ALA A 1 92 ? 0.698 0.102 -15.607 1.00 91.75 92 ALA A CA 1
ATOM 708 C C . ALA A 1 92 ? -0.772 -0.144 -16.004 1.00 91.75 92 ALA A C 1
ATOM 710 O O . ALA A 1 92 ? -1.288 0.541 -16.887 1.00 91.75 92 ALA A O 1
ATOM 711 N N . LEU A 1 93 ? -1.475 -1.069 -15.338 1.00 91.00 93 LEU A N 1
ATOM 712 C CA . LEU A 1 93 ? -2.918 -1.274 -15.527 1.00 91.00 93 LEU A CA 1
ATOM 713 C C . LEU A 1 93 ? -3.762 -0.115 -14.964 1.00 91.00 93 LEU A C 1
ATOM 715 O O . LEU A 1 93 ? -4.941 0.021 -15.319 1.00 91.00 93 LEU A O 1
ATOM 719 N N . GLY A 1 94 ? -3.183 0.724 -14.099 1.00 92.06 94 GLY A N 1
ATOM 720 C CA . GLY A 1 94 ? -3.866 1.837 -13.445 1.00 92.06 94 GLY A CA 1
ATOM 721 C C . GLY A 1 94 ? -5.108 1.362 -12.691 1.00 92.06 94 GLY A C 1
ATOM 722 O O . GLY A 1 94 ? -5.081 0.338 -12.017 1.00 92.06 94 GLY A O 1
ATOM 723 N N . LYS A 1 95 ? -6.240 2.052 -12.876 1.00 93.12 95 LYS A N 1
ATOM 724 C CA . LYS A 1 95 ? -7.521 1.750 -12.202 1.00 93.12 95 LYS A CA 1
ATOM 725 C C . LYS A 1 95 ? -8.100 0.357 -12.491 1.00 93.12 95 LYS A C 1
ATOM 727 O O . LYS A 1 95 ? -9.074 -0.028 -11.856 1.00 93.12 95 LYS A O 1
ATOM 732 N N . LYS A 1 96 ? -7.561 -0.375 -13.473 1.00 91.56 96 LYS A N 1
ATOM 733 C CA . LYS A 1 96 ? -7.975 -1.756 -13.770 1.00 91.56 96 LYS A CA 1
ATOM 734 C C . LYS A 1 96 ? -7.299 -2.780 -12.858 1.00 91.56 96 LYS A C 1
ATOM 736 O O . LYS A 1 96 ? -7.768 -3.912 -12.800 1.00 91.56 96 LYS A O 1
ATOM 741 N N . SER A 1 97 ? -6.210 -2.407 -12.183 1.00 91.81 97 SER A N 1
ATOM 742 C CA . SER A 1 97 ? -5.559 -3.272 -11.203 1.00 91.81 97 SER A CA 1
ATOM 743 C C . SER A 1 97 ? -6.434 -3.407 -9.961 1.00 91.81 97 SER A C 1
ATOM 745 O O . SER A 1 97 ? -6.915 -2.412 -9.418 1.00 91.81 97 SER A O 1
ATOM 747 N N . PHE A 1 98 ? -6.580 -4.636 -9.468 1.00 92.50 98 PHE A N 1
ATOM 748 C CA . PHE A 1 98 ? -7.214 -4.894 -8.174 1.00 92.50 98 PHE A CA 1
ATOM 749 C C . PHE A 1 98 ? -6.490 -4.166 -7.031 1.00 92.50 98 PHE A C 1
ATOM 751 O O . PHE A 1 98 ? -7.129 -3.689 -6.096 1.00 92.50 98 PHE A O 1
ATOM 758 N N . TRP A 1 99 ? -5.165 -4.038 -7.131 1.00 93.75 99 TRP A N 1
ATOM 759 C CA . TRP A 1 99 ? -4.321 -3.397 -6.125 1.00 93.75 99 TRP A CA 1
ATOM 760 C C . TRP A 1 99 ? -4.150 -1.890 -6.348 1.00 93.75 99 TRP A C 1
ATOM 762 O O . TRP A 1 99 ? -3.378 -1.270 -5.620 1.00 93.75 99 TRP A O 1
ATOM 772 N N . ALA A 1 100 ? -4.851 -1.277 -7.311 1.00 94.00 100 ALA A N 1
ATOM 773 C CA . ALA A 1 100 ? -4.708 0.149 -7.612 1.00 94.00 100 ALA A CA 1
ATOM 774 C C . ALA A 1 100 ? -4.829 1.058 -6.368 1.00 94.00 100 ALA A C 1
ATOM 776 O O . ALA A 1 100 ? -3.936 1.887 -6.188 1.00 94.00 100 ALA A O 1
ATOM 777 N N . PRO A 1 101 ? -5.816 0.877 -5.457 1.00 94.31 101 PRO A N 1
ATOM 778 C CA . PRO A 1 101 ? -5.930 1.721 -4.263 1.00 94.31 101 PRO A CA 1
ATOM 779 C C . PRO A 1 101 ? -4.722 1.624 -3.327 1.00 94.31 101 PRO A C 1
ATOM 781 O O . PRO A 1 101 ? -4.374 2.599 -2.673 1.00 94.31 101 PRO A O 1
ATOM 784 N N . TRP A 1 102 ? -4.058 0.467 -3.275 1.00 93.25 102 TRP A N 1
ATOM 785 C CA . TRP A 1 102 ? -2.827 0.287 -2.507 1.00 93.25 102 TRP A CA 1
ATOM 786 C C . TRP A 1 102 ? -1.613 0.873 -3.234 1.00 93.25 102 TRP A C 1
ATOM 788 O O . TRP A 1 102 ? -0.858 1.640 -2.637 1.00 93.25 102 TRP A O 1
ATOM 798 N N . ILE A 1 103 ? -1.454 0.600 -4.532 1.00 93.12 103 ILE A N 1
ATOM 799 C CA . ILE A 1 103 ? -0.335 1.109 -5.343 1.00 93.12 103 ILE A CA 1
ATOM 800 C C . ILE A 1 103 ? -0.310 2.645 -5.360 1.00 93.12 103 ILE A C 1
ATOM 802 O O . ILE A 1 103 ? 0.764 3.236 -5.274 1.00 93.12 103 ILE A O 1
ATOM 806 N N . GLU A 1 104 ? -1.473 3.298 -5.427 1.00 91.25 104 GLU A N 1
ATOM 807 C CA . GLU A 1 104 ? -1.606 4.765 -5.394 1.00 91.25 104 GLU A CA 1
ATOM 808 C C . GLU A 1 104 ? -1.152 5.400 -4.068 1.00 91.25 104 GLU A C 1
ATOM 810 O O . GLU A 1 104 ? -0.908 6.605 -4.029 1.00 91.25 104 GLU A O 1
ATOM 815 N N . THR A 1 105 ? -1.035 4.615 -2.993 1.00 89.56 105 THR A N 1
ATOM 816 C CA . THR A 1 105 ? -0.542 5.085 -1.685 1.00 89.56 105 THR A CA 1
ATOM 817 C C . THR A 1 105 ? 0.949 4.843 -1.470 1.00 89.56 105 THR A C 1
ATOM 819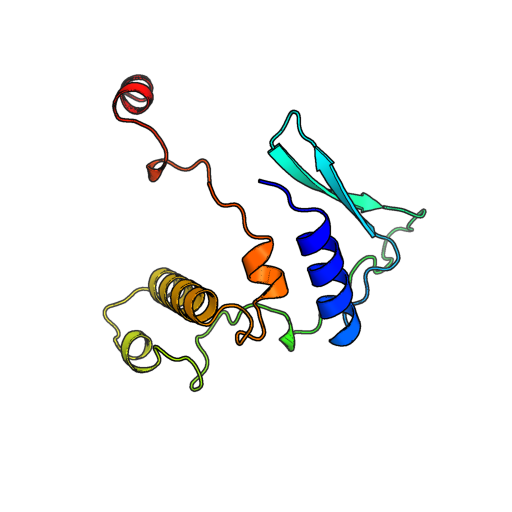 O O . THR A 1 105 ? 1.497 5.300 -0.468 1.00 89.56 105 THR A O 1
ATOM 822 N N . LEU A 1 106 ? 1.620 4.138 -2.387 1.00 89.12 106 LEU A N 1
ATOM 823 C CA . LEU A 1 106 ? 3.046 3.867 -2.250 1.00 89.12 106 LEU A CA 1
ATOM 824 C C . LEU A 1 106 ? 3.866 5.163 -2.371 1.00 89.12 106 LEU A C 1
ATOM 826 O O . LEU A 1 106 ? 3.568 5.997 -3.234 1.00 89.12 106 LEU A O 1
ATOM 830 N N . PRO A 1 107 ? 4.931 5.318 -1.563 1.00 84.31 107 PRO A N 1
ATOM 831 C CA . PRO A 1 107 ? 5.864 6.424 -1.710 1.00 84.31 107 PRO A CA 1
ATOM 832 C C . PRO A 1 107 ? 6.427 6.500 -3.131 1.00 84.31 107 PRO A C 1
ATOM 834 O O . PRO A 1 107 ? 6.755 5.485 -3.752 1.00 84.31 107 PRO A O 1
ATOM 837 N N . SER A 1 108 ? 6.562 7.719 -3.651 1.00 81.19 108 SER A N 1
ATOM 838 C CA . SER A 1 108 ? 7.218 7.968 -4.940 1.00 81.19 108 SER A CA 1
ATOM 839 C C . SER A 1 108 ? 8.739 7.860 -4.856 1.00 81.19 108 SER A C 1
ATOM 841 O O . SER A 1 108 ? 9.387 7.640 -5.876 1.00 81.19 108 SER A O 1
ATOM 843 N N . THR A 1 109 ? 9.284 8.005 -3.650 1.00 78.12 109 THR A N 1
ATOM 844 C CA . THR A 1 109 ? 10.715 8.058 -3.371 1.00 78.12 109 THR A CA 1
ATOM 845 C C . THR A 1 109 ? 11.001 7.208 -2.142 1.00 78.12 109 THR A C 1
ATOM 847 O O . THR A 1 109 ? 10.214 7.188 -1.198 1.00 78.12 109 THR A O 1
ATOM 850 N N . PHE A 1 110 ? 12.131 6.511 -2.157 1.00 80.62 110 PHE A N 1
ATOM 851 C CA . PHE A 1 110 ? 12.663 5.795 -1.007 1.00 80.62 110 PHE A CA 1
ATOM 852 C C . PHE A 1 110 ? 14.089 6.274 -0.771 1.00 80.62 110 PHE A C 1
ATOM 854 O O . PHE A 1 110 ? 14.845 6.423 -1.728 1.00 80.62 110 PHE A O 1
ATOM 861 N N . TYR A 1 111 ? 14.454 6.484 0.492 1.00 80.88 111 TYR A N 1
ATOM 862 C CA . TYR A 1 111 ? 15.823 6.809 0.877 1.00 80.88 111 TYR A CA 1
ATOM 863 C C . TYR A 1 111 ? 16.639 5.516 0.954 1.00 80.88 111 TYR A C 1
ATOM 865 O O . TYR A 1 111 ? 16.605 4.789 1.947 1.00 80.88 111 TYR A O 1
ATOM 873 N N . HIS A 1 112 ? 17.324 5.187 -0.134 1.00 82.19 112 HIS A N 1
ATOM 874 C CA . HIS A 1 112 ? 18.211 4.029 -0.245 1.00 82.19 112 HIS A CA 1
ATOM 875 C C . HIS A 1 112 ? 19.462 4.420 -1.033 1.00 82.19 112 HIS A C 1
ATOM 877 O O . HIS A 1 112 ? 19.434 5.410 -1.745 1.00 82.19 112 HIS A O 1
ATOM 883 N N . ALA A 1 113 ? 20.541 3.634 -1.003 1.00 81.69 113 ALA A N 1
ATOM 884 C CA . ALA A 1 113 ? 21.800 4.017 -1.663 1.00 81.69 113 ALA A CA 1
ATOM 885 C C . ALA A 1 113 ? 21.648 4.461 -3.139 1.00 81.69 113 ALA A C 1
ATOM 887 O O . ALA A 1 113 ? 22.351 5.350 -3.593 1.00 81.69 113 ALA A O 1
ATOM 888 N N . LEU A 1 114 ? 20.682 3.893 -3.873 1.00 82.69 114 LEU A N 1
ATOM 889 C CA . LEU A 1 114 ? 20.391 4.258 -5.267 1.00 82.69 114 LEU A CA 1
ATOM 890 C C . LEU A 1 114 ? 19.640 5.595 -5.443 1.00 82.69 114 LEU A C 1
ATOM 892 O O . LEU A 1 114 ? 19.343 5.968 -6.572 1.00 82.69 114 LEU A O 1
ATOM 896 N N . SER A 1 115 ? 19.249 6.268 -4.358 1.00 83.06 115 SER A N 1
ATOM 897 C CA . SER A 1 115 ? 18.554 7.562 -4.387 1.00 83.06 115 SER A CA 1
ATOM 898 C C . SER A 1 115 ? 19.481 8.737 -4.089 1.00 83.06 115 SER A C 1
ATOM 900 O O . SER A 1 115 ? 19.025 9.871 -4.187 1.00 83.06 115 SER A O 1
ATOM 902 N N . TYR A 1 116 ? 20.732 8.478 -3.696 1.00 86.25 116 TYR A N 1
ATOM 903 C CA . TYR A 1 116 ? 21.723 9.524 -3.481 1.00 86.25 116 TYR A CA 1
ATOM 904 C C . TYR A 1 116 ? 22.271 10.021 -4.816 1.00 86.25 116 TYR A C 1
ATOM 906 O O . TYR A 1 116 ? 22.503 9.244 -5.745 1.00 86.25 116 TYR A O 1
ATOM 914 N N . SER A 1 117 ? 22.474 11.326 -4.894 1.00 87.69 117 SER A N 1
ATOM 915 C CA . SER A 1 117 ? 23.264 11.972 -5.932 1.00 87.69 117 SER A CA 1
ATOM 916 C C . SER A 1 117 ? 24.743 11.602 -5.811 1.00 87.69 117 SER A C 1
ATOM 918 O O . SER A 1 117 ? 25.210 11.171 -4.756 1.00 87.69 117 SER A O 1
ATOM 920 N N . ASP A 1 118 ? 25.493 11.808 -6.894 1.00 88.75 118 ASP A N 1
ATOM 921 C CA . ASP A 1 118 ? 26.936 11.553 -6.899 1.00 88.75 118 ASP A CA 1
ATOM 922 C C . ASP A 1 118 ? 27.663 12.366 -5.808 1.00 88.75 118 ASP A C 1
ATOM 924 O O . ASP A 1 118 ? 28.528 11.823 -5.130 1.00 88.75 118 ASP A O 1
ATOM 928 N N . GLU A 1 119 ? 27.253 13.621 -5.578 1.00 90.81 119 GLU A N 1
ATOM 929 C CA . GLU A 1 119 ? 27.794 14.502 -4.529 1.00 90.81 119 GLU A CA 1
ATOM 930 C C . GLU A 1 119 ? 27.510 13.960 -3.117 1.00 90.81 119 GLU A C 1
ATOM 932 O O . GLU A 1 119 ? 28.404 13.891 -2.278 1.00 90.81 119 GLU A O 1
ATOM 937 N N . GLU A 1 120 ? 26.288 13.491 -2.850 1.00 88.06 120 GLU A N 1
ATOM 938 C CA . GLU A 1 120 ? 25.942 12.892 -1.552 1.00 88.06 120 GLU A CA 1
ATOM 939 C C . GLU A 1 120 ? 26.726 11.600 -1.285 1.00 88.06 120 GLU A C 1
ATOM 941 O O . GLU A 1 120 ? 27.060 11.298 -0.137 1.00 88.06 120 GLU A O 1
ATOM 946 N N . MET A 1 121 ? 27.050 10.848 -2.340 1.00 87.25 121 MET A N 1
ATOM 947 C CA . MET A 1 121 ? 27.843 9.624 -2.242 1.00 87.25 121 MET A CA 1
ATOM 948 C C . MET A 1 121 ? 29.311 9.883 -1.872 1.00 87.25 121 MET A C 1
ATOM 950 O O . MET A 1 121 ? 29.941 9.001 -1.283 1.00 87.25 121 MET A O 1
ATOM 954 N N . GLU A 1 122 ? 29.855 11.073 -2.145 1.00 87.88 122 GLU A N 1
ATOM 955 C CA . GLU A 1 122 ? 31.219 11.453 -1.740 1.00 87.88 122 GLU A CA 1
ATOM 956 C C . GLU A 1 122 ? 31.381 11.487 -0.213 1.00 87.88 122 GLU A C 1
ATOM 958 O O . GLU A 1 122 ? 32.460 11.199 0.300 1.00 87.88 122 GLU A O 1
ATOM 963 N N . HIS A 1 123 ? 30.305 11.751 0.537 1.00 84.38 123 HIS A N 1
ATOM 964 C CA . HIS A 1 123 ? 30.324 11.757 2.004 1.00 84.38 123 HIS A CA 1
ATOM 965 C C . HIS A 1 123 ? 30.414 10.361 2.645 1.00 84.38 123 HIS A C 1
ATOM 967 O O . HIS A 1 123 ? 30.597 10.265 3.860 1.00 84.38 123 HIS A O 1
ATOM 973 N N . PHE A 1 124 ? 30.282 9.288 1.859 1.00 81.44 124 PHE A N 1
ATOM 974 C CA . PHE A 1 124 ? 30.395 7.900 2.323 1.00 81.44 124 PHE A CA 1
ATOM 975 C C . PHE A 1 124 ? 31.758 7.249 2.006 1.00 81.44 124 PHE A C 1
ATOM 977 O O . PHE A 1 124 ? 31.911 6.046 2.239 1.00 81.44 124 PHE A O 1
ATOM 984 N N . GLN A 1 125 ? 32.721 8.005 1.463 1.00 66.62 125 GLN A N 1
ATOM 985 C CA . GLN A 1 125 ? 34.088 7.552 1.149 1.00 66.62 125 GLN A CA 1
ATOM 986 C C . GLN A 1 125 ? 35.046 7.731 2.333 1.00 66.62 125 GLN A C 1
ATOM 988 O O . GLN A 1 125 ? 35.904 6.835 2.513 1.00 66.62 125 GLN A O 1
#

Organism: NCBI:txid233186

pLDDT: mean 83.74, std 11.81, range [53.94, 95.56]